Protein AF-A0A0K8RH65-F1 (afdb_monomer)

Foldseek 3Di:
DDKWKKWAFDPPPPPPDDPDDDDDDDDDDDDDDDPPDPPPQPPLFPSDDQQDPPDDQDWDQDPNDTHRDPCPDPSNVSGDPVSVCVSDPDPPPSIGIWDWDDPVPPDIDTHDDDPDFHKIFMWMADPNRIDDPRDIDGGDPDPDDPPPPPDDDDDDDD

Secondary structure (DSSP, 8-state):
--EEEEEEE----------------------------------TTTTSPPPPS-PPP--EEETTEEE--GGGSGGGTTS-HHHHHHHS-----SSEEPEEEE-SSS-EEEE---SSSEEEEEEEEETTEEEEEEEEEEE-PPPPP-------------

pLDDT: mean 76.53, std 23.46, range [28.67, 96.75]

Radius of gyration: 27.96 Å; Cα contacts (8 Å, |Δi|>4): 157; chains: 1; bounding box: 84×64×60 Å

Organism: Ixodes ricinus (NCBI:txid34613)

Sequence (158 aa):
MKVEVKAVPVSQKKTSLPQEQVKKPHRIPGSPAVTAVPSNTDKTFGGLASPKLDASYEPMIVKEARYIAITMMKVYENYSFEELRFASPTPKRLSENMLIRVNNDGTYCANWTPGAIGLYTIHVTIDGIEIDAGLEVKVKDPQKGIDTNRNSAGQTKD

Nearest PDB structures (foldseek):
  2d7n-assembly1_A  TM=7.138E-01  e=7.323E-02  Homo sapiens
  5dcp-assembly1_A  TM=8.004E-01  e=1.605E-01  Homo sapiens
  4p3w-assembly2_B  TM=6.803E-01  e=6.490E-02  Homo sapiens

Mean predicted aligned error: 16.71 Å

Structure (mmCIF, N/CA/C/O backbone):
data_AF-A0A0K8RH65-F1
#
_entry.id   AF-A0A0K8RH65-F1
#
loop_
_atom_site.group_PDB
_atom_site.id
_atom_site.type_symbol
_atom_site.label_atom_id
_atom_site.label_alt_id
_atom_site.label_comp_id
_atom_site.label_asym_id
_atom_site.label_entity_id
_atom_site.label_seq_id
_atom_site.pdbx_PDB_ins_code
_atom_site.Cartn_x
_atom_site.Cartn_y
_atom_site.Cartn_z
_atom_site.occupancy
_atom_site.B_iso_or_equiv
_atom_site.auth_seq_id
_atom_site.auth_comp_id
_atom_site.auth_asym_id
_atom_site.auth_atom_id
_atom_site.pdbx_PDB_model_num
ATOM 1 N N . MET A 1 1 ? 8.356 5.369 -25.548 1.00 86.38 1 MET A N 1
ATOM 2 C CA . MET A 1 1 ? 8.773 4.243 -24.700 1.00 86.38 1 MET A CA 1
ATOM 3 C C . MET A 1 1 ? 8.234 4.456 -23.295 1.00 86.38 1 MET A C 1
ATOM 5 O O . MET A 1 1 ? 8.551 5.469 -22.674 1.00 86.38 1 MET A O 1
ATOM 9 N N . LYS A 1 2 ? 7.360 3.562 -22.838 1.00 92.38 2 LYS A N 1
ATOM 10 C CA . LYS A 1 2 ? 6.770 3.542 -21.497 1.00 92.38 2 LYS A CA 1
ATOM 11 C C . LYS A 1 2 ? 7.528 2.516 -20.658 1.00 92.38 2 LYS A C 1
ATOM 13 O O . LYS A 1 2 ? 7.666 1.376 -21.087 1.00 92.38 2 LYS A O 1
ATOM 18 N N . VAL A 1 3 ? 7.996 2.917 -19.479 1.00 95.44 3 VAL A N 1
ATOM 19 C CA . VAL A 1 3 ? 8.713 2.034 -18.549 1.00 95.44 3 VAL A CA 1
ATOM 20 C C . VAL A 1 3 ? 7.971 1.999 -17.225 1.00 95.44 3 VAL A C 1
ATOM 22 O O . VAL A 1 3 ? 7.672 3.043 -16.647 1.00 95.44 3 VAL A O 1
ATOM 25 N N . GLU A 1 4 ? 7.678 0.796 -16.753 1.00 95.44 4 GLU A N 1
ATOM 26 C CA . GLU A 1 4 ? 7.029 0.531 -15.475 1.00 95.44 4 GLU A CA 1
ATOM 27 C C . GLU A 1 4 ? 7.908 -0.427 -14.673 1.00 95.44 4 GLU A C 1
ATOM 29 O O . GLU A 1 4 ? 8.453 -1.387 -15.219 1.00 95.44 4 GLU A O 1
ATOM 34 N N . VAL A 1 5 ? 8.069 -0.163 -13.376 1.00 96.00 5 VAL A N 1
ATOM 35 C CA . VAL A 1 5 ? 8.832 -1.036 -12.478 1.00 96.00 5 VAL A CA 1
ATOM 36 C C . VAL A 1 5 ? 8.036 -1.257 -11.202 1.00 96.00 5 VAL A C 1
ATOM 38 O O . VAL A 1 5 ? 7.497 -0.309 -10.623 1.00 96.00 5 VAL A O 1
ATOM 41 N N . LYS A 1 6 ? 7.964 -2.513 -10.764 1.00 94.94 6 LYS A N 1
ATOM 42 C CA . LYS A 1 6 ? 7.258 -2.930 -9.548 1.00 94.94 6 LYS A CA 1
ATOM 43 C C . LYS A 1 6 ? 8.130 -3.873 -8.715 1.00 94.94 6 LYS A C 1
ATOM 45 O O . LYS A 1 6 ? 8.808 -4.736 -9.267 1.00 94.94 6 LYS A O 1
ATOM 50 N N . ALA A 1 7 ? 8.095 -3.723 -7.395 1.00 94.62 7 ALA A N 1
ATOM 51 C CA . ALA A 1 7 ? 8.695 -4.651 -6.443 1.00 94.62 7 ALA A CA 1
ATOM 52 C C . ALA A 1 7 ? 7.627 -5.631 -5.945 1.00 94.62 7 ALA A C 1
ATOM 54 O O . ALA A 1 7 ? 6.589 -5.216 -5.430 1.00 94.62 7 ALA A O 1
ATOM 55 N N . VAL A 1 8 ? 7.869 -6.929 -6.093 1.00 92.31 8 VAL A N 1
ATOM 56 C CA . VAL A 1 8 ? 6.953 -7.998 -5.676 1.00 92.31 8 VAL A CA 1
ATOM 57 C C . VAL A 1 8 ? 7.589 -8.744 -4.502 1.00 92.31 8 VAL A C 1
ATOM 59 O O . VAL A 1 8 ? 8.678 -9.290 -4.676 1.00 92.31 8 VAL A O 1
ATOM 62 N N . PRO A 1 9 ? 6.968 -8.790 -3.307 1.00 90.88 9 PRO A N 1
ATOM 63 C CA . PRO A 1 9 ? 7.496 -9.569 -2.196 1.00 90.88 9 PRO A CA 1
ATOM 64 C C . PRO A 1 9 ? 7.563 -11.054 -2.562 1.00 90.88 9 PRO A C 1
ATOM 66 O O . PRO A 1 9 ? 6.567 -11.659 -2.967 1.00 90.88 9 PRO A O 1
ATOM 69 N N . VAL A 1 10 ? 8.719 -11.671 -2.345 1.00 88.19 10 VAL A N 1
ATOM 70 C CA . VAL A 1 10 ? 8.881 -13.116 -2.471 1.00 88.19 10 VAL A CA 1
ATOM 71 C C . VAL A 1 10 ? 8.284 -13.748 -1.221 1.00 88.19 10 VAL A C 1
ATOM 73 O O . VAL A 1 10 ? 8.828 -13.635 -0.120 1.00 88.19 10 VAL A O 1
ATOM 76 N N . SER A 1 11 ? 7.141 -14.421 -1.367 1.00 73.19 11 SER A N 1
ATOM 77 C CA . SER A 1 11 ? 6.610 -15.243 -0.281 1.00 73.19 11 SER A CA 1
ATOM 78 C C . SER A 1 11 ? 7.598 -16.370 -0.002 1.00 73.19 11 SER A C 1
ATOM 80 O O . SER A 1 11 ? 7.690 -17.327 -0.770 1.00 73.19 11 SER A O 1
ATOM 82 N N . GLN A 1 12 ? 8.328 -16.283 1.112 1.00 53.47 12 GLN A N 1
ATOM 83 C CA . GLN A 1 12 ? 9.050 -17.433 1.636 1.00 53.47 12 GLN A CA 1
ATOM 84 C C . GLN A 1 12 ? 8.005 -18.485 2.008 1.00 53.47 12 GLN A C 1
ATOM 86 O O . GLN A 1 12 ? 7.375 -18.407 3.064 1.00 53.47 12 GLN A O 1
ATOM 91 N N . LYS A 1 13 ? 7.794 -19.474 1.137 1.00 41.44 13 LYS A N 1
ATOM 92 C CA . LYS A 1 13 ? 7.127 -20.710 1.533 1.00 41.44 13 LYS A CA 1
ATOM 93 C C . LYS A 1 13 ? 8.005 -21.346 2.606 1.00 41.44 13 LYS A C 1
ATOM 95 O O . LYS A 1 13 ? 8.954 -22.059 2.297 1.00 41.44 13 LYS A O 1
ATOM 100 N N . LYS A 1 14 ? 7.709 -21.077 3.881 1.00 35.06 14 LYS A N 1
ATOM 101 C CA . LYS A 1 14 ? 8.083 -22.002 4.947 1.00 35.06 14 LYS A CA 1
ATOM 102 C C . LYS A 1 14 ? 7.484 -23.341 4.543 1.00 35.06 14 LYS A C 1
ATOM 104 O O . LYS A 1 14 ? 6.267 -23.445 4.412 1.00 35.06 14 LYS A O 1
ATOM 109 N N . THR A 1 15 ? 8.345 -24.324 4.312 1.00 30.38 15 THR A N 1
ATOM 110 C CA . THR A 1 15 ? 8.009 -25.743 4.320 1.00 30.38 15 THR A CA 1
ATOM 111 C C . THR A 1 15 ? 7.012 -25.986 5.447 1.00 30.38 15 THR A C 1
ATOM 113 O O . THR A 1 15 ? 7.355 -25.888 6.625 1.00 30.38 15 THR A O 1
ATOM 116 N N . SER A 1 16 ? 5.756 -26.223 5.081 1.00 32.09 16 SER A N 1
ATOM 117 C CA . SER A 1 16 ? 4.738 -26.724 5.985 1.00 32.09 16 SER A CA 1
ATOM 118 C C . SER A 1 16 ? 5.178 -28.123 6.393 1.00 32.09 16 SER A C 1
ATOM 120 O O . SER A 1 16 ? 4.997 -29.080 5.640 1.00 32.09 16 SER A O 1
ATOM 122 N N . LEU A 1 17 ? 5.814 -28.238 7.557 1.00 30.36 17 LEU A N 1
ATOM 123 C CA . LEU A 1 17 ? 5.899 -29.520 8.238 1.00 30.36 17 LEU A CA 1
ATOM 124 C C . LEU A 1 17 ? 4.455 -30.001 8.460 1.00 30.36 17 LEU A C 1
ATOM 126 O O . LEU A 1 17 ? 3.634 -29.206 8.932 1.00 30.36 17 LEU A O 1
ATOM 130 N N . PRO A 1 18 ? 4.112 -31.245 8.083 1.00 30.86 18 PRO A N 1
ATOM 131 C CA . PRO A 1 18 ? 2.784 -31.778 8.323 1.00 30.86 18 PRO A CA 1
ATOM 132 C C . PRO A 1 18 ? 2.503 -31.737 9.821 1.00 30.86 18 PRO A C 1
ATOM 134 O O . PRO A 1 18 ? 3.296 -32.214 10.631 1.00 30.86 18 PRO A O 1
ATOM 137 N N . GLN A 1 19 ? 1.364 -31.154 10.175 1.00 32.28 19 GLN A N 1
ATOM 138 C CA . GLN A 1 19 ? 0.762 -31.288 11.487 1.00 32.28 19 GLN A CA 1
ATOM 139 C C . GLN A 1 19 ? 0.504 -32.783 11.718 1.00 32.28 19 GLN A C 1
ATOM 141 O O . GLN A 1 19 ? -0.461 -33.340 11.195 1.00 32.28 19 GLN A O 1
ATOM 146 N N . GLU A 1 20 ? 1.403 -33.445 12.447 1.00 29.14 20 GLU A N 1
ATOM 147 C CA . GLU A 1 20 ? 1.211 -34.818 12.896 1.00 29.14 20 GLU A CA 1
ATOM 148 C C . GLU A 1 20 ? -0.006 -34.839 13.826 1.00 29.14 20 GLU A C 1
ATOM 150 O O . GLU A 1 20 ? 0.033 -34.443 14.993 1.00 29.14 20 GLU A O 1
ATOM 155 N N . GLN A 1 21 ? -1.135 -35.270 13.266 1.00 36.78 21 GLN A N 1
ATOM 156 C CA . GLN A 1 21 ? -2.191 -35.891 14.038 1.00 36.78 21 GLN A CA 1
ATOM 157 C C . GLN A 1 21 ? -1.573 -37.085 14.763 1.00 36.78 21 GLN A C 1
ATOM 159 O O . GLN A 1 21 ? -1.010 -37.954 14.111 1.00 36.78 21 GLN A O 1
ATOM 164 N N . VAL A 1 22 ? -1.723 -37.140 16.085 1.00 32.84 22 VAL A N 1
ATOM 165 C CA . VAL A 1 22 ? -2.215 -38.298 16.851 1.00 32.84 22 VAL A CA 1
ATOM 166 C C . VAL A 1 22 ? -1.930 -38.026 18.325 1.00 32.84 22 VAL A C 1
ATOM 168 O O . VAL A 1 22 ? -0.792 -38.054 18.777 1.00 32.84 22 VAL A O 1
ATOM 171 N N . LYS A 1 23 ? -3.000 -37.844 19.099 1.00 32.72 23 LYS A N 1
ATOM 172 C CA . LYS A 1 23 ? -3.214 -38.583 20.351 1.00 32.72 23 LYS A CA 1
ATOM 173 C C . LYS A 1 23 ? -4.691 -38.484 20.727 1.00 32.72 23 LYS A C 1
ATOM 175 O O . LYS A 1 23 ? -5.184 -37.464 21.195 1.00 32.72 23 LYS A O 1
ATOM 180 N N . LYS A 1 24 ? -5.394 -39.580 20.432 1.00 37.22 24 LYS A N 1
ATOM 181 C CA . LYS A 1 24 ? -6.762 -39.894 20.859 1.00 37.22 24 LYS A CA 1
ATOM 182 C C . LYS A 1 24 ? -6.867 -39.777 22.388 1.00 37.22 24 LYS A C 1
ATOM 184 O O . LYS A 1 24 ? -6.073 -40.433 23.062 1.00 37.22 24 LYS A O 1
ATOM 189 N N . PRO A 1 25 ? -7.861 -39.080 22.958 1.00 34.53 25 PRO A N 1
ATOM 190 C CA . PRO A 1 25 ? -8.277 -39.367 24.318 1.00 34.53 25 PRO A CA 1
ATOM 191 C C . PRO A 1 25 ? -9.184 -40.605 24.297 1.00 34.53 25 PRO A C 1
ATOM 193 O O . PRO A 1 25 ? -10.209 -40.655 23.616 1.00 34.53 25 PRO A O 1
ATOM 196 N N . HIS A 1 26 ? -8.756 -41.639 25.015 1.00 39.19 26 HIS A N 1
ATOM 197 C CA . HIS A 1 26 ? -9.546 -42.824 25.318 1.00 39.19 26 HIS A CA 1
ATOM 198 C C . HIS A 1 26 ? -10.800 -42.395 26.100 1.00 39.19 26 HIS A C 1
ATOM 200 O O . HIS A 1 26 ? -10.705 -41.821 27.183 1.00 39.19 26 HIS A O 1
ATOM 206 N N . ARG A 1 27 ? -11.977 -42.606 25.502 1.00 33.78 27 ARG A N 1
ATOM 207 C CA . ARG A 1 27 ? -13.285 -42.230 26.050 1.00 33.78 27 ARG A CA 1
ATOM 208 C C . ARG A 1 27 ? -13.717 -43.264 27.090 1.00 33.78 27 ARG A C 1
ATOM 210 O O . ARG A 1 27 ? -14.009 -44.395 26.720 1.00 33.78 27 ARG A O 1
ATOM 217 N N . ILE A 1 28 ? -13.814 -42.861 28.354 1.00 40.41 28 ILE A N 1
ATOM 218 C CA . ILE A 1 28 ? -14.529 -43.613 29.396 1.00 40.41 28 I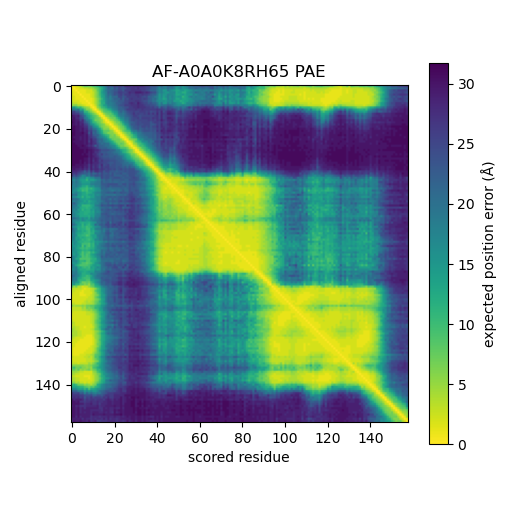LE A CA 1
ATOM 219 C C . ILE A 1 28 ? -15.966 -43.052 29.464 1.00 40.41 28 ILE A C 1
ATOM 221 O O . ILE A 1 28 ? -16.118 -41.830 29.554 1.00 40.41 28 ILE A O 1
ATOM 225 N N . PRO A 1 29 ? -17.031 -43.871 29.373 1.00 28.67 29 PRO A N 1
ATOM 226 C CA . PRO A 1 29 ? -18.408 -43.398 29.517 1.00 28.67 29 PRO A CA 1
ATOM 227 C C . PRO A 1 29 ? -18.793 -43.201 30.990 1.00 28.67 29 PRO A C 1
ATOM 229 O O . PRO A 1 29 ? -18.683 -44.132 31.782 1.00 28.67 29 PRO A O 1
ATOM 232 N N . GLY A 1 30 ? -19.322 -42.020 31.324 1.00 39.03 30 GLY A N 1
ATOM 233 C CA . GLY A 1 30 ? -20.122 -41.798 32.534 1.00 39.03 30 GLY A CA 1
ATOM 234 C C . GLY A 1 30 ? -19.571 -40.751 33.502 1.00 39.03 30 GLY A C 1
ATOM 235 O O . GLY A 1 30 ? -18.830 -41.100 34.413 1.00 39.03 30 GLY A O 1
ATOM 236 N N . SER A 1 31 ? -19.964 -39.482 33.326 1.00 33.59 31 SER A N 1
ATOM 237 C CA . SER A 1 31 ? -20.157 -38.451 34.375 1.00 33.59 31 SER A CA 1
ATOM 238 C C . SER A 1 31 ? -20.582 -37.113 33.732 1.00 33.59 31 SER A C 1
ATOM 240 O O . SER A 1 31 ? -20.292 -36.906 32.552 1.00 33.59 31 SER A O 1
ATOM 242 N N . PRO A 1 32 ? -21.352 -36.255 34.432 1.00 37.16 32 PRO A N 1
ATOM 243 C CA . PRO A 1 32 ? -22.266 -35.297 33.807 1.00 37.16 32 PRO A CA 1
ATOM 244 C C . PRO A 1 32 ? -21.572 -34.080 33.185 1.00 37.16 32 PRO A C 1
ATOM 246 O O . PRO A 1 32 ? -20.444 -33.726 33.521 1.00 37.16 32 PRO A O 1
ATOM 249 N N . ALA A 1 33 ? -22.293 -33.451 32.255 1.00 43.09 33 ALA A N 1
ATOM 250 C CA . ALA A 1 33 ? -21.863 -32.317 31.454 1.00 43.09 33 ALA A CA 1
ATOM 251 C C . ALA A 1 33 ? -21.379 -31.136 32.308 1.00 43.09 33 ALA A C 1
ATOM 253 O O . ALA A 1 33 ? -22.170 -30.426 32.925 1.00 43.09 33 ALA A O 1
ATOM 254 N N . VAL A 1 34 ? -20.076 -30.880 32.255 1.00 39.00 34 VAL A N 1
ATOM 255 C CA . VAL A 1 34 ? -19.521 -29.542 32.432 1.00 39.00 34 VAL A CA 1
ATOM 256 C C . VAL A 1 34 ? -19.034 -29.087 31.068 1.00 39.00 34 VAL A C 1
ATOM 258 O O . VAL A 1 34 ? -18.127 -29.677 30.482 1.00 39.00 34 VAL A O 1
ATOM 261 N N . THR A 1 35 ? -19.696 -28.068 30.525 1.00 37.69 35 THR A N 1
ATOM 262 C CA . THR A 1 35 ? -19.263 -27.356 29.326 1.00 37.69 35 THR A CA 1
ATOM 263 C C . THR A 1 35 ? -17.882 -26.780 29.617 1.00 37.69 35 THR A C 1
ATOM 265 O O . THR A 1 35 ? -17.753 -25.743 30.263 1.00 37.69 35 THR A O 1
ATOM 268 N N . ALA A 1 36 ? -16.836 -27.496 29.208 1.00 37.25 36 ALA A N 1
ATOM 269 C CA . ALA A 1 36 ? -15.471 -27.015 29.279 1.00 37.25 36 ALA A CA 1
ATOM 270 C C . ALA A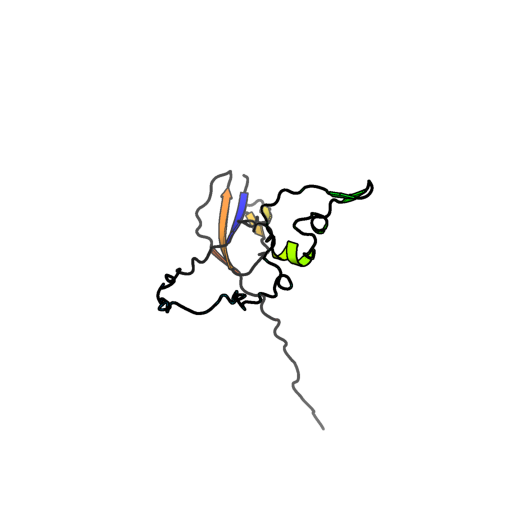 1 36 ? -15.358 -25.823 28.326 1.00 37.25 36 ALA A C 1
ATOM 272 O O . ALA A 1 36 ? -15.266 -25.984 27.110 1.00 37.25 36 ALA A O 1
ATOM 273 N N . VAL A 1 37 ? -15.419 -24.618 28.891 1.00 47.50 37 VAL A N 1
ATOM 274 C CA . VAL A 1 37 ? -14.970 -23.401 28.221 1.00 47.50 37 VAL A CA 1
ATOM 275 C C . VAL A 1 37 ? -13.520 -23.664 27.814 1.00 47.50 37 VAL A C 1
ATOM 277 O O . VAL A 1 37 ? -12.709 -23.960 28.697 1.00 47.50 37 VAL A O 1
ATOM 280 N N . PRO A 1 38 ? -13.157 -23.620 26.520 1.00 45.84 38 PRO A N 1
ATOM 281 C CA . PRO A 1 38 ? -11.758 -23.714 26.154 1.00 45.84 38 PRO A CA 1
ATOM 282 C C . PRO A 1 38 ? -11.062 -22.487 26.742 1.00 45.84 38 PRO A C 1
ATOM 284 O O . PRO A 1 38 ? -11.267 -21.359 26.297 1.00 45.84 38 PRO A O 1
ATOM 287 N N . SER A 1 39 ? -10.255 -22.707 27.779 1.00 47.00 39 SER A N 1
ATOM 288 C CA . SER A 1 39 ? -9.382 -21.717 28.404 1.00 47.00 39 SER A CA 1
ATOM 289 C C . SER A 1 39 ? -8.192 -21.423 27.492 1.00 47.00 39 SER A C 1
ATOM 291 O O . SER A 1 39 ? -7.036 -21.642 27.843 1.00 47.00 39 SER A O 1
ATOM 293 N N . ASN A 1 40 ? -8.490 -20.948 26.292 1.00 53.00 40 ASN A N 1
ATOM 294 C CA . ASN A 1 40 ? -7.558 -20.196 25.488 1.00 53.00 40 ASN A CA 1
ATOM 295 C C . ASN A 1 40 ? -8.188 -18.814 25.380 1.00 53.00 40 ASN A C 1
ATOM 297 O O . ASN A 1 40 ? -8.874 -18.503 24.411 1.00 53.00 40 ASN A O 1
ATOM 301 N N . THR A 1 41 ? -8.105 -18.043 26.471 1.00 59.25 41 THR A N 1
ATOM 302 C CA . THR A 1 41 ? -8.625 -16.675 26.481 1.00 59.25 41 THR A CA 1
ATOM 303 C C . THR A 1 41 ? -7.689 -15.835 25.631 1.00 59.25 41 THR A C 1
ATOM 305 O O . THR A 1 41 ? -6.802 -15.163 26.155 1.00 59.25 41 THR A O 1
ATOM 308 N N . ASP A 1 42 ? -7.852 -15.930 24.319 1.00 68.06 42 ASP A N 1
ATOM 309 C CA . ASP A 1 42 ? -7.305 -14.965 23.394 1.00 68.06 42 ASP A CA 1
ATOM 310 C C . ASP A 1 42 ? -7.877 -13.596 23.788 1.00 68.06 42 ASP A C 1
ATOM 312 O O . ASP A 1 42 ? -9.087 -13.359 23.763 1.00 68.06 42 ASP A O 1
ATOM 316 N N . LYS A 1 43 ? -7.005 -12.729 24.305 1.00 81.31 43 LYS A N 1
ATOM 317 C CA . LYS A 1 43 ? -7.372 -11.397 24.795 1.00 81.31 43 LYS A CA 1
ATOM 318 C C . LYS A 1 43 ? -7.356 -10.356 23.678 1.00 81.31 43 LYS A C 1
ATOM 320 O O . LYS A 1 43 ? -7.644 -9.199 23.965 1.00 81.31 43 LYS A O 1
ATOM 325 N N . THR A 1 44 ? -7.056 -10.745 22.435 1.00 84.75 44 THR A N 1
ATOM 326 C CA . THR A 1 44 ? -6.934 -9.819 21.302 1.00 84.75 44 THR A CA 1
ATOM 327 C C . THR A 1 44 ? -8.187 -8.974 21.065 1.00 84.75 44 THR A C 1
ATOM 329 O O . THR A 1 44 ? -8.045 -7.818 20.685 1.00 84.75 44 THR A O 1
ATOM 332 N N . PHE A 1 45 ? -9.381 -9.505 21.348 1.00 89.19 45 PHE A N 1
ATOM 333 C CA . PHE A 1 45 ? -10.660 -8.789 21.207 1.00 89.19 45 PHE A CA 1
ATOM 334 C C . PHE A 1 45 ? -11.417 -8.659 22.538 1.00 89.19 45 PHE A C 1
ATOM 336 O O . PHE A 1 45 ? -12.617 -8.918 22.621 1.00 89.19 45 PHE A O 1
ATOM 343 N N . GLY A 1 46 ? -10.698 -8.446 23.646 1.00 86.94 46 GLY A N 1
ATOM 344 C CA . GLY A 1 46 ? -11.319 -8.345 24.973 1.00 86.94 46 GLY A CA 1
ATOM 345 C C . GLY A 1 46 ? -11.983 -9.640 25.474 1.00 86.94 46 GLY A C 1
ATOM 346 O O . GLY A 1 46 ? -12.724 -9.616 26.453 1.00 86.94 46 GLY A O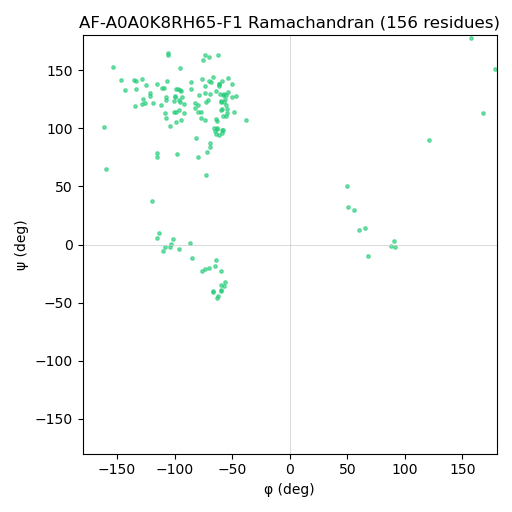 1
ATOM 347 N N . GLY A 1 47 ? -11.702 -10.784 24.838 1.00 87.50 47 GLY A N 1
ATOM 348 C CA . GLY A 1 47 ? -12.358 -12.071 25.097 1.00 87.50 47 GLY A CA 1
ATOM 349 C C . GLY A 1 47 ? -13.597 -12.339 24.235 1.00 87.50 47 GLY A C 1
ATOM 350 O O . GLY A 1 47 ? -14.241 -13.373 24.418 1.00 87.50 47 GLY A O 1
ATOM 351 N N . LEU A 1 48 ? -13.929 -11.443 23.301 1.00 88.81 48 LEU A N 1
ATOM 352 C CA . LEU A 1 48 ? -14.895 -11.704 22.237 1.00 88.81 48 LEU A CA 1
ATOM 353 C C . LEU A 1 48 ? -14.296 -12.638 21.178 1.00 88.81 48 LEU A C 1
ATOM 355 O O . LEU A 1 48 ? -13.082 -12.828 21.089 1.00 88.81 48 LEU A O 1
ATOM 359 N N . ALA A 1 49 ? -15.169 -13.220 20.357 1.00 90.94 49 ALA A N 1
ATOM 360 C CA . ALA A 1 49 ? -14.739 -13.919 19.152 1.00 90.94 49 ALA A CA 1
ATOM 361 C C . ALA A 1 49 ? -14.039 -12.946 18.184 1.00 90.94 49 ALA A C 1
ATOM 363 O O . ALA A 1 49 ? -14.189 -11.733 18.290 1.00 90.94 49 ALA A O 1
ATOM 364 N N . SER A 1 50 ? -13.296 -13.465 17.208 1.00 91.19 50 SER A N 1
ATOM 365 C CA . SER A 1 50 ? -12.815 -12.628 16.110 1.00 91.19 50 SER A CA 1
ATOM 366 C C . SER A 1 50 ? -14.002 -12.036 15.331 1.00 91.19 50 SER A C 1
ATOM 368 O O . SER A 1 50 ? -14.985 -12.746 15.072 1.00 91.19 50 SER A O 1
ATOM 370 N N . PRO A 1 51 ? -13.949 -10.749 14.946 1.00 92.75 51 PRO A N 1
ATOM 371 C CA . PRO A 1 51 ? -15.043 -10.128 14.217 1.00 92.75 51 PRO A CA 1
ATOM 372 C C . PRO A 1 51 ? -15.171 -10.750 12.823 1.00 92.75 51 PRO A C 1
ATOM 374 O O . PRO A 1 51 ? -14.187 -11.110 12.173 1.00 92.75 51 PRO A O 1
ATOM 377 N N . LYS A 1 52 ? -16.415 -10.878 12.361 1.00 90.25 52 LYS A N 1
ATOM 378 C CA . LYS A 1 52 ? -16.729 -11.346 11.007 1.00 90.25 52 LYS A CA 1
ATOM 379 C C . LYS A 1 52 ? -16.288 -10.293 9.994 1.00 90.25 52 LYS A C 1
ATOM 381 O O . LYS A 1 52 ? -16.462 -9.115 10.251 1.00 90.25 52 LYS A O 1
ATOM 386 N N . LEU A 1 53 ? -15.725 -10.695 8.859 1.00 89.31 53 LEU A N 1
ATOM 387 C CA . LEU A 1 53 ? -15.283 -9.760 7.806 1.00 89.31 53 LEU A CA 1
ATOM 388 C C . LEU A 1 53 ? -16.158 -9.835 6.546 1.00 89.31 53 LEU A C 1
ATOM 390 O O . LEU A 1 53 ? -15.977 -9.056 5.617 1.00 89.31 53 LEU A O 1
ATOM 394 N N . ASP A 1 54 ? -17.093 -10.782 6.513 1.00 88.12 54 ASP A N 1
ATOM 395 C CA . ASP A 1 54 ? -18.002 -11.085 5.408 1.00 88.12 54 ASP A CA 1
ATOM 396 C C . ASP A 1 54 ? -19.382 -10.424 5.555 1.00 88.12 54 ASP A C 1
ATOM 398 O O . ASP A 1 54 ? -20.218 -10.533 4.659 1.00 88.12 54 ASP A O 1
ATOM 402 N N . ALA A 1 55 ? -19.647 -9.734 6.671 1.00 89.81 55 ALA A N 1
ATOM 403 C CA . ALA A 1 55 ? -20.923 -9.058 6.871 1.00 89.81 55 ALA A CA 1
ATOM 404 C C . ALA A 1 55 ? -21.061 -7.855 5.925 1.00 89.81 55 A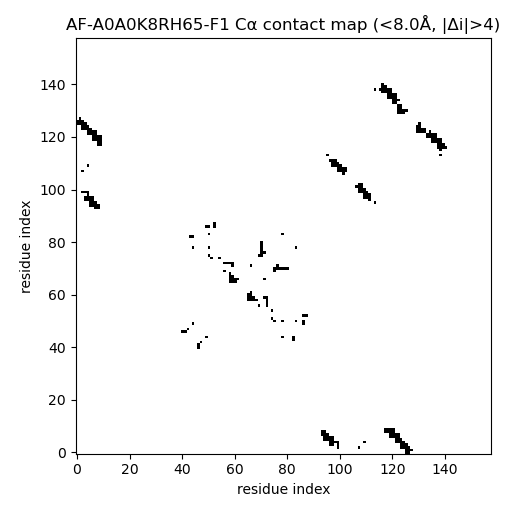LA A C 1
ATOM 406 O O . ALA A 1 55 ? -20.189 -6.984 5.883 1.00 89.81 55 ALA A O 1
ATOM 407 N N . SER A 1 56 ? -22.189 -7.785 5.212 1.00 93.25 56 SER A N 1
ATOM 408 C CA . SER A 1 56 ? -22.529 -6.627 4.382 1.00 93.25 56 SER A CA 1
ATOM 409 C C . SER A 1 56 ? -22.652 -5.374 5.242 1.00 93.25 56 SER A C 1
ATOM 411 O O . SER A 1 56 ? -23.250 -5.405 6.320 1.00 93.25 56 SER A O 1
ATOM 413 N N . TYR A 1 57 ? -22.093 -4.270 4.756 1.00 93.75 57 TYR A N 1
ATOM 414 C CA . TYR A 1 57 ? -22.239 -2.974 5.394 1.00 93.75 57 TYR A CA 1
ATOM 415 C C . TYR A 1 57 ? -23.656 -2.436 5.180 1.00 93.75 57 TYR A C 1
ATOM 417 O O . TYR A 1 57 ? -24.073 -2.233 4.045 1.00 93.75 57 TYR A O 1
ATOM 425 N N . GLU A 1 58 ? -24.356 -2.146 6.275 1.00 93.94 58 GLU A N 1
ATOM 426 C CA . GLU A 1 58 ? -25.708 -1.584 6.259 1.00 93.94 58 GLU A CA 1
ATOM 427 C C . GLU A 1 58 ? -25.790 -0.425 7.272 1.00 93.94 58 GLU A C 1
ATOM 429 O O . GLU A 1 58 ? -25.564 -0.649 8.468 1.00 93.94 58 GLU A O 1
ATOM 434 N N . PRO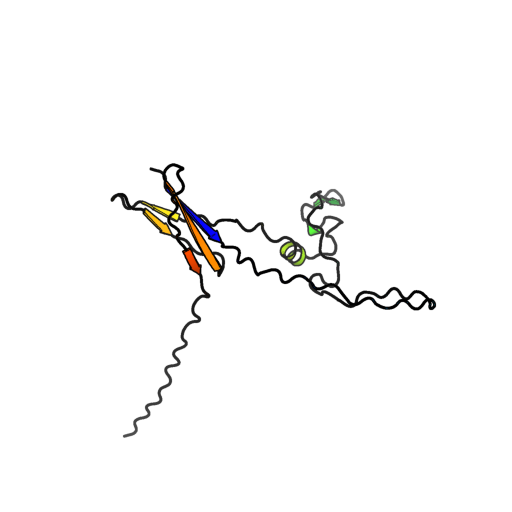 A 1 59 ? -26.090 0.819 6.843 1.00 94.12 59 PRO A N 1
ATOM 435 C CA . PRO A 1 59 ? -26.269 1.947 7.754 1.00 94.12 59 PRO A CA 1
ATOM 436 C C . PRO A 1 59 ? -27.422 1.718 8.733 1.00 94.12 59 PRO A C 1
ATOM 438 O O . PRO A 1 59 ? -28.509 1.292 8.343 1.00 94.12 59 PRO A O 1
ATOM 441 N N . MET A 1 60 ? -27.227 2.084 9.999 1.00 94.25 60 MET A N 1
ATOM 442 C CA . MET A 1 60 ? -28.281 1.980 11.009 1.00 94.25 60 MET A CA 1
ATOM 443 C C . MET A 1 60 ? -29.028 3.311 11.146 1.00 94.25 60 MET A C 1
ATOM 445 O O . MET A 1 60 ? -28.405 4.365 11.273 1.00 94.25 60 MET A O 1
ATOM 449 N N . ILE A 1 61 ? -30.364 3.277 11.145 1.00 94.50 61 ILE A N 1
ATOM 450 C CA . ILE A 1 61 ? -31.201 4.448 11.443 1.00 94.50 61 ILE A CA 1
ATOM 451 C C . ILE A 1 61 ? -31.687 4.331 12.887 1.00 94.50 61 ILE A C 1
ATOM 453 O O . ILE A 1 61 ? -32.463 3.435 13.211 1.00 94.50 61 ILE A O 1
ATOM 457 N N . VAL A 1 62 ? -31.246 5.241 13.755 1.00 91.25 62 VAL A N 1
ATOM 458 C CA . VAL A 1 62 ? -31.681 5.307 15.157 1.00 91.25 62 VAL A CA 1
ATOM 459 C C . VAL A 1 62 ? -32.198 6.710 15.424 1.00 91.25 62 VAL A C 1
ATOM 461 O O . VAL A 1 62 ? -31.463 7.676 15.252 1.00 91.25 62 VAL A O 1
ATOM 464 N N . LYS A 1 63 ? -33.462 6.824 15.855 1.00 92.06 63 LYS A N 1
ATOM 465 C CA . LYS A 1 63 ? -34.113 8.115 16.153 1.00 92.06 63 LYS A CA 1
ATOM 466 C C . LYS A 1 63 ? -33.939 9.132 15.014 1.00 92.06 63 LYS A C 1
ATOM 468 O O . LYS A 1 63 ? -33.475 10.241 15.246 1.00 92.06 63 LYS A O 1
ATOM 473 N N . GLU A 1 64 ? -34.250 8.712 13.785 1.00 93.50 64 GLU A N 1
ATOM 474 C CA . GLU A 1 64 ? -34.161 9.538 12.565 1.00 93.50 64 GLU A CA 1
ATOM 475 C C . GLU A 1 64 ? -32.730 9.917 12.121 1.00 93.50 64 GLU A C 1
ATOM 477 O O . GLU A 1 64 ? -32.524 10.347 10.988 1.00 93.50 64 GLU A O 1
ATOM 482 N N . ALA A 1 65 ? -31.708 9.656 12.943 1.00 95.88 65 ALA A N 1
ATOM 483 C CA . ALA A 1 65 ? -30.310 9.828 12.571 1.00 95.88 65 ALA A CA 1
ATOM 484 C C . ALA A 1 65 ? -29.762 8.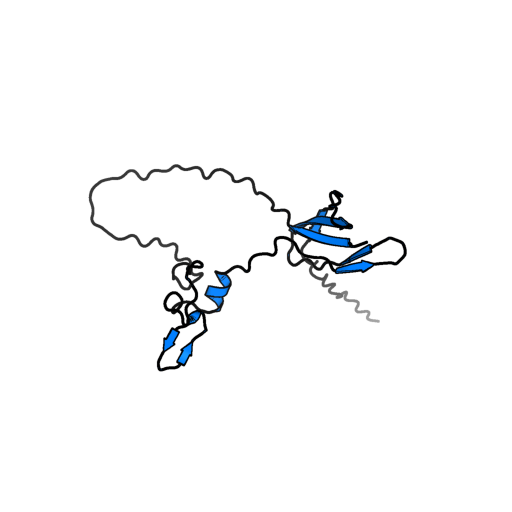583 11.856 1.00 95.88 65 ALA A C 1
ATOM 486 O O . ALA A 1 65 ? -29.941 7.448 12.307 1.00 95.88 65 ALA A O 1
ATOM 487 N N . ARG A 1 66 ? -29.052 8.802 10.741 1.00 95.88 66 ARG A N 1
ATOM 488 C CA . ARG A 1 66 ? -28.349 7.753 9.993 1.00 95.88 66 ARG A CA 1
ATOM 489 C C . ARG A 1 66 ? -26.908 7.637 10.479 1.00 95.88 66 ARG A C 1
ATOM 491 O O . ARG A 1 66 ? -26.089 8.519 10.231 1.00 95.88 66 ARG A O 1
ATOM 498 N N . TYR A 1 67 ? -26.588 6.513 11.097 1.00 96.44 67 TYR A N 1
ATOM 499 C CA . TYR A 1 67 ? -25.242 6.182 11.535 1.00 96.44 67 TYR A CA 1
ATOM 500 C C . TYR A 1 67 ? -24.513 5.394 10.448 1.00 96.44 67 TYR A C 1
ATOM 502 O O . TYR A 1 67 ? -24.953 4.320 10.040 1.00 96.44 67 TYR A O 1
ATOM 510 N N . ILE A 1 68 ? -23.384 5.943 9.990 1.00 95.94 68 ILE A N 1
ATOM 511 C CA . ILE A 1 68 ? -22.533 5.343 8.949 1.00 95.94 68 ILE A CA 1
ATOM 512 C C . ILE A 1 68 ? -21.257 4.691 9.503 1.00 95.94 68 ILE A C 1
ATOM 514 O O . ILE A 1 68 ? -20.470 4.123 8.749 1.00 95.94 68 ILE A O 1
ATOM 518 N N . ALA A 1 69 ? -21.024 4.766 10.812 1.00 94.69 69 ALA A N 1
ATOM 519 C CA . ALA A 1 69 ? -19.863 4.142 11.432 1.00 94.69 69 ALA A CA 1
ATOM 520 C C . ALA A 1 69 ? -20.037 2.616 11.508 1.00 94.69 69 ALA A C 1
ATOM 522 O O . ALA A 1 69 ? -21.090 2.133 11.915 1.00 94.69 69 ALA A O 1
ATOM 523 N N . ILE A 1 70 ? -18.987 1.856 11.179 1.00 93.44 70 ILE A N 1
ATOM 524 C CA . ILE A 1 70 ? -19.000 0.384 11.248 1.00 93.44 70 ILE A CA 1
ATOM 525 C C . ILE A 1 70 ? -19.280 -0.133 12.667 1.00 93.44 70 ILE A C 1
ATOM 527 O O . ILE A 1 70 ? -20.005 -1.107 12.831 1.00 93.44 70 ILE A O 1
ATOM 531 N N . THR A 1 71 ? -18.795 0.571 13.692 1.00 95.00 71 THR A N 1
ATOM 532 C CA . THR A 1 71 ? -19.047 0.259 15.109 1.00 95.00 71 THR A CA 1
ATOM 533 C C . THR A 1 71 ? -20.518 0.405 15.504 1.00 95.00 71 THR A C 1
ATOM 535 O O . THR A 1 71 ? -20.935 -0.153 16.511 1.00 95.00 71 THR A O 1
ATOM 538 N N . MET A 1 72 ? -21.325 1.123 14.712 1.00 95.44 72 MET A N 1
ATOM 539 C CA . MET A 1 72 ? -22.768 1.255 14.937 1.00 95.44 72 MET A CA 1
ATOM 540 C C . MET A 1 72 ? -23.566 0.101 14.320 1.00 95.44 72 MET A C 1
ATOM 542 O O . MET A 1 72 ? -24.752 -0.034 14.604 1.00 95.44 72 MET A O 1
ATOM 546 N N . MET A 1 73 ? -22.960 -0.747 13.481 1.00 95.12 73 MET A N 1
ATOM 547 C CA . MET A 1 73 ? -23.634 -1.941 12.971 1.00 95.12 73 MET A CA 1
ATOM 548 C C . MET A 1 73 ? -23.812 -2.969 14.089 1.00 95.12 73 MET A C 1
ATOM 550 O O . MET A 1 73 ? -22.893 -3.230 14.862 1.00 95.12 73 MET A O 1
ATOM 554 N N . LYS A 1 74 ? -24.969 -3.643 14.120 1.00 93.19 74 LYS A N 1
ATOM 555 C CA . LYS A 1 74 ? -25.330 -4.563 15.212 1.00 93.19 74 LYS A CA 1
ATOM 556 C C . LYS A 1 74 ? -24.313 -5.690 15.435 1.00 93.19 74 LYS A C 1
ATOM 558 O O . LYS A 1 74 ? -24.061 -6.080 16.566 1.00 93.19 74 LYS A O 1
ATOM 563 N N . VAL A 1 75 ? -23.713 -6.201 14.361 1.00 93.56 75 VAL A N 1
ATOM 564 C CA . VAL A 1 75 ? -22.706 -7.276 14.418 1.00 93.56 75 VAL A CA 1
ATOM 565 C C . VAL A 1 75 ? -21.371 -6.824 15.031 1.00 93.56 75 VAL A C 1
ATOM 567 O O . VAL A 1 75 ? -20.616 -7.665 15.516 1.00 93.56 75 VAL A O 1
ATOM 570 N N . TYR A 1 76 ? -21.097 -5.515 15.051 1.00 95.00 76 TYR A N 1
ATOM 571 C CA . TYR A 1 76 ? -19.836 -4.940 15.521 1.00 95.00 76 TYR A CA 1
ATOM 572 C C . TYR A 1 76 ? -19.974 -4.065 16.774 1.00 95.00 76 TYR A C 1
ATOM 574 O O . TYR A 1 76 ? -18.987 -3.488 17.214 1.00 95.00 76 TYR A O 1
ATOM 582 N N . GLU A 1 77 ? -21.166 -3.991 17.374 1.00 93.62 77 GLU A N 1
ATOM 583 C CA . GLU A 1 77 ? -21.484 -3.054 18.466 1.00 93.62 77 GLU A CA 1
ATOM 584 C C . GLU A 1 77 ? -20.607 -3.213 19.719 1.00 93.62 77 GLU A C 1
ATOM 586 O O . GLU A 1 77 ? -20.476 -2.283 20.509 1.00 93.62 77 GLU A O 1
ATOM 591 N N . ASN A 1 78 ? -20.012 -4.396 19.900 1.00 94.69 78 ASN A N 1
ATOM 592 C CA . ASN A 1 78 ? -19.168 -4.725 21.046 1.00 94.69 78 ASN A CA 1
ATOM 593 C C . ASN A 1 78 ? -17.666 -4.669 20.723 1.00 94.69 78 ASN A C 1
ATOM 595 O O . ASN A 1 78 ? -16.864 -5.023 21.580 1.00 94.69 78 ASN A O 1
ATOM 599 N N . TYR A 1 79 ? -17.280 -4.242 19.516 1.00 94.88 79 TYR A N 1
ATOM 600 C CA . TYR A 1 79 ? -15.878 -4.074 19.135 1.00 94.88 79 TYR A CA 1
ATOM 601 C C . TYR A 1 79 ? -15.517 -2.593 19.061 1.00 94.88 79 TYR A C 1
ATOM 603 O O . TYR A 1 79 ? -16.271 -1.764 18.543 1.00 94.88 79 TYR A O 1
ATOM 611 N N . SER A 1 80 ? -14.320 -2.266 19.530 1.00 93.75 80 SER A N 1
ATOM 612 C CA . SER A 1 80 ? -13.703 -0.962 19.305 1.00 93.75 80 SER A CA 1
ATOM 613 C C . SER A 1 80 ? -13.294 -0.778 17.840 1.00 93.75 80 SER A C 1
ATOM 615 O O . SER A 1 80 ? -13.137 -1.731 17.071 1.00 93.75 80 SER A O 1
ATOM 617 N N . PHE A 1 81 ? -13.078 0.476 17.442 1.00 92.56 81 PHE A N 1
ATOM 618 C CA . PHE A 1 81 ? -12.591 0.796 16.101 1.00 92.56 81 PHE A CA 1
ATOM 619 C C . PHE A 1 81 ? -11.223 0.150 15.828 1.00 92.56 81 PHE A C 1
ATOM 621 O O . PHE A 1 81 ? -10.972 -0.366 14.738 1.00 92.56 81 PHE A O 1
ATOM 628 N N . GLU A 1 82 ? -10.348 0.140 16.829 1.00 91.06 82 GLU A N 1
ATOM 629 C CA . GLU A 1 82 ? -9.002 -0.412 16.751 1.00 91.06 82 GLU A CA 1
ATOM 630 C C . GLU A 1 82 ? -9.015 -1.930 16.568 1.00 91.06 82 GLU A C 1
ATOM 632 O O . GLU A 1 82 ? -8.246 -2.442 15.754 1.00 91.06 82 GLU A O 1
ATOM 637 N N . GLU A 1 83 ? -9.902 -2.637 17.271 1.00 92.94 83 GLU A N 1
ATOM 638 C CA . GLU A 1 83 ? -10.094 -4.084 17.131 1.00 92.94 83 GLU A CA 1
ATOM 639 C C . GLU A 1 83 ? -10.577 -4.452 15.728 1.00 92.94 83 GLU A C 1
ATOM 641 O O . GLU A 1 83 ? -10.019 -5.349 15.094 1.00 92.94 83 GLU A O 1
ATOM 646 N N . LEU A 1 84 ? -11.562 -3.719 15.200 1.00 92.62 84 LEU A N 1
ATOM 647 C CA . LEU A 1 84 ? -12.050 -3.931 13.836 1.00 92.62 84 LEU A CA 1
ATOM 648 C C . LEU A 1 84 ? -10.946 -3.670 12.809 1.00 92.62 84 LEU A C 1
ATOM 650 O O . LEU A 1 84 ? -10.734 -4.494 11.922 1.00 92.62 84 LEU A O 1
ATOM 654 N N . ARG A 1 85 ? -10.184 -2.579 12.971 1.00 91.19 85 ARG A N 1
ATOM 655 C CA . ARG A 1 85 ? -9.034 -2.266 12.111 1.00 91.19 85 ARG A CA 1
ATOM 656 C C . ARG A 1 85 ? -7.970 -3.360 12.164 1.00 91.19 85 ARG A C 1
ATOM 658 O O . ARG A 1 85 ? -7.376 -3.681 11.138 1.00 91.19 85 ARG A O 1
ATOM 665 N N . PHE A 1 86 ? -7.707 -3.908 13.348 1.00 88.19 86 PHE A N 1
ATOM 666 C CA . PHE A 1 86 ? -6.735 -4.982 13.532 1.00 88.19 86 PHE A CA 1
ATOM 667 C C . PHE A 1 86 ? -7.185 -6.275 12.844 1.00 88.19 86 PHE A C 1
ATOM 669 O O . PHE A 1 86 ? -6.374 -6.957 12.218 1.00 88.19 86 PHE A O 1
ATOM 676 N N . ALA A 1 87 ? -8.478 -6.590 12.917 1.00 90.25 87 ALA A N 1
ATOM 677 C CA . ALA A 1 87 ? -9.047 -7.769 12.282 1.00 90.25 87 ALA A CA 1
ATOM 678 C C . ALA A 1 87 ? -9.228 -7.632 10.767 1.00 90.25 87 ALA A C 1
ATOM 680 O O . ALA A 1 87 ? -9.283 -8.649 10.084 1.00 90.25 87 ALA A O 1
ATOM 681 N N . SER A 1 88 ? -9.310 -6.408 10.238 1.00 85.38 88 SER A N 1
ATOM 682 C CA . SER A 1 88 ? -9.371 -6.124 8.805 1.00 85.38 88 SER A CA 1
ATOM 683 C C . SER A 1 88 ? -7.980 -5.748 8.269 1.00 85.38 88 SER A C 1
ATOM 685 O O . SER A 1 88 ? -7.702 -4.559 8.070 1.00 85.38 88 SER A O 1
ATOM 687 N N . PRO A 1 89 ? -7.065 -6.708 8.024 1.00 74.88 89 PRO A N 1
ATOM 688 C CA . PRO A 1 89 ? -5.791 -6.375 7.414 1.00 74.88 89 PRO A CA 1
ATOM 689 C C . PRO A 1 89 ? -6.064 -5.745 6.051 1.00 74.88 89 PRO A C 1
ATOM 691 O O . PRO A 1 89 ? -6.704 -6.356 5.192 1.00 74.88 89 PRO A O 1
ATOM 694 N N . THR A 1 90 ? -5.578 -4.518 5.849 1.00 70.81 90 THR A N 1
ATOM 695 C CA . THR A 1 90 ? -5.625 -3.867 4.540 1.00 70.81 90 THR A CA 1
ATOM 696 C C . THR A 1 90 ? -5.058 -4.848 3.519 1.00 70.81 90 THR A C 1
ATOM 698 O O . THR A 1 90 ? -3.948 -5.347 3.749 1.00 70.81 90 THR A O 1
ATOM 701 N N . PRO A 1 91 ? -5.778 -5.152 2.422 1.00 63.84 91 PRO A N 1
ATOM 702 C CA . PRO A 1 91 ? -5.256 -6.019 1.381 1.00 63.84 91 PRO A CA 1
ATOM 703 C C . PRO A 1 91 ? -3.857 -5.541 1.013 1.00 63.84 91 PRO A C 1
ATOM 705 O O . PRO A 1 91 ? -3.681 -4.410 0.548 1.00 63.84 91 PRO A O 1
ATOM 708 N N . LYS A 1 92 ? -2.843 -6.365 1.303 1.00 60.84 92 LYS A N 1
ATOM 709 C CA . LYS A 1 92 ? -1.469 -6.009 0.965 1.00 60.84 92 LYS A CA 1
ATOM 710 C C . LYS A 1 92 ? -1.446 -5.833 -0.542 1.00 60.84 92 LYS A C 1
ATOM 712 O O . LYS A 1 92 ? -1.833 -6.742 -1.276 1.00 60.84 92 LYS A O 1
ATOM 717 N N . ARG A 1 93 ? -1.026 -4.655 -1.007 1.00 62.03 93 ARG A N 1
ATOM 718 C CA . ARG A 1 93 ? -0.686 -4.477 -2.416 1.00 62.03 93 ARG A CA 1
ATOM 719 C C . ARG A 1 93 ? 0.354 -5.554 -2.718 1.00 62.03 93 ARG A C 1
ATOM 721 O O . ARG A 1 93 ? 1.428 -5.549 -2.131 1.00 62.03 93 ARG A O 1
ATOM 728 N N . LEU A 1 94 ? -0.011 -6.522 -3.558 1.00 73.50 94 LEU A N 1
ATOM 729 C CA . LEU A 1 94 ? 0.844 -7.670 -3.877 1.00 73.50 94 LEU A CA 1
ATOM 730 C C . LEU A 1 94 ? 2.128 -7.238 -4.607 1.00 73.50 94 LEU A C 1
ATOM 732 O O . LEU A 1 94 ? 3.066 -8.016 -4.711 1.00 73.50 94 LEU A O 1
ATOM 736 N N . SER A 1 95 ? 2.172 -5.991 -5.081 1.00 83.94 95 SER A N 1
ATOM 737 C CA . SER A 1 95 ? 3.329 -5.349 -5.688 1.00 83.94 95 SER A CA 1
ATOM 738 C C . SER A 1 95 ? 3.351 -3.852 -5.364 1.00 83.94 95 SER A C 1
ATOM 740 O O . SER A 1 95 ? 2.306 -3.195 -5.387 1.00 83.94 95 SER A O 1
ATOM 742 N N . GLU A 1 96 ? 4.536 -3.306 -5.116 1.00 92.38 96 GLU A N 1
ATOM 743 C CA . GLU A 1 96 ? 4.782 -1.885 -4.861 1.00 92.38 96 GLU A CA 1
ATOM 744 C C . GLU A 1 96 ? 5.313 -1.219 -6.140 1.00 92.38 96 GLU A C 1
ATOM 746 O O . GLU A 1 96 ? 6.305 -1.671 -6.706 1.00 92.38 96 GLU A O 1
ATOM 751 N N . ASN A 1 97 ? 4.650 -0.165 -6.627 1.00 93.06 97 ASN A N 1
ATOM 752 C CA . ASN A 1 97 ? 5.103 0.557 -7.822 1.00 93.06 97 ASN A CA 1
ATOM 753 C C . ASN A 1 97 ? 6.292 1.467 -7.496 1.00 93.06 97 ASN A C 1
ATOM 755 O O . ASN A 1 97 ? 6.310 2.113 -6.447 1.00 93.06 97 ASN A O 1
ATOM 759 N N . MET A 1 98 ? 7.246 1.562 -8.421 1.00 95.38 98 MET A N 1
ATOM 760 C CA . MET A 1 98 ? 8.394 2.462 -8.304 1.00 95.38 98 MET A CA 1
ATOM 761 C C . MET A 1 98 ? 8.158 3.792 -9.022 1.00 95.38 98 MET A C 1
ATOM 763 O O . MET A 1 98 ? 7.448 3.869 -10.025 1.00 95.38 98 MET A O 1
ATOM 767 N N . LEU A 1 99 ? 8.813 4.844 -8.532 1.00 95.69 99 LEU A N 1
ATOM 768 C CA . LEU A 1 99 ? 8.861 6.143 -9.196 1.00 95.69 99 LEU A CA 1
ATOM 769 C C . LEU A 1 99 ? 9.941 6.126 -10.277 1.00 95.69 99 LEU A C 1
ATOM 771 O O . LEU A 1 99 ? 11.125 5.988 -9.965 1.00 95.69 99 LEU A O 1
ATOM 775 N N . ILE A 1 100 ? 9.538 6.297 -11.535 1.00 96.75 100 ILE A N 1
ATOM 776 C CA . ILE A 1 100 ? 10.443 6.253 -12.687 1.00 96.75 100 ILE A CA 1
ATOM 777 C C . ILE A 1 100 ? 10.837 7.663 -13.123 1.00 96.75 100 ILE A C 1
ATOM 779 O O . ILE A 1 100 ? 9.990 8.541 -13.279 1.00 96.75 100 ILE A O 1
ATOM 783 N N . ARG A 1 101 ? 12.132 7.863 -13.364 1.00 96.44 101 ARG A N 1
ATOM 784 C CA . ARG A 1 101 ? 12.715 9.069 -13.954 1.00 96.44 101 ARG A CA 1
ATOM 785 C C . ARG A 1 101 ? 13.468 8.692 -15.227 1.00 96.44 101 ARG A C 1
ATOM 787 O O . ARG A 1 101 ? 14.275 7.770 -15.203 1.00 96.44 101 ARG A O 1
ATOM 794 N N . VAL A 1 102 ? 13.210 9.410 -16.317 1.00 95.69 102 VAL A N 1
ATOM 795 C CA . VAL A 1 102 ? 13.957 9.282 -17.578 1.00 95.69 102 VAL A CA 1
ATOM 796 C C . VAL A 1 102 ? 15.205 10.166 -17.543 1.00 95.69 102 VAL A C 1
ATOM 798 O O . VAL A 1 102 ? 15.142 11.289 -17.041 1.00 95.69 102 VAL A O 1
ATOM 801 N N . ASN A 1 103 ? 16.322 9.665 -18.075 1.00 95.69 103 ASN A N 1
ATOM 802 C CA . ASN A 1 103 ? 17.614 10.365 -18.068 1.00 95.69 103 ASN A CA 1
ATOM 803 C C . ASN A 1 103 ? 17.988 10.998 -19.427 1.00 95.69 103 ASN A C 1
ATOM 805 O O . ASN A 1 103 ? 19.032 11.630 -19.537 1.00 95.69 103 ASN A O 1
ATOM 809 N N . ASN A 1 104 ? 17.136 10.873 -20.455 1.00 92.75 104 ASN A N 1
ATOM 810 C CA . ASN A 1 104 ? 17.326 11.401 -21.823 1.00 92.75 104 ASN A CA 1
ATOM 811 C C . ASN A 1 104 ? 18.563 10.877 -22.585 1.00 92.75 104 ASN A C 1
ATOM 813 O O . ASN A 1 104 ? 18.881 11.378 -23.658 1.00 92.75 104 ASN A O 1
ATOM 817 N N . ASP A 1 105 ? 19.211 9.834 -22.076 1.00 95.31 105 ASP A N 1
ATOM 818 C CA . ASP A 1 105 ? 20.330 9.109 -22.693 1.00 95.31 105 ASP A CA 1
ATOM 819 C C . ASP A 1 105 ? 19.951 7.660 -23.072 1.00 95.31 105 ASP A C 1
ATOM 821 O O . ASP A 1 105 ? 20.804 6.846 -23.416 1.00 95.31 105 ASP A O 1
ATOM 825 N N . GLY A 1 106 ? 18.656 7.330 -22.992 1.00 90.94 106 GLY A N 1
ATOM 826 C CA . GLY A 1 106 ? 18.128 5.976 -23.172 1.00 90.94 106 GLY A CA 1
ATOM 827 C C . GLY A 1 106 ? 18.018 5.160 -21.879 1.00 90.94 106 GLY A C 1
ATOM 828 O O . GLY A 1 106 ? 17.504 4.044 -21.922 1.00 90.94 106 GLY A O 1
ATOM 829 N N . THR A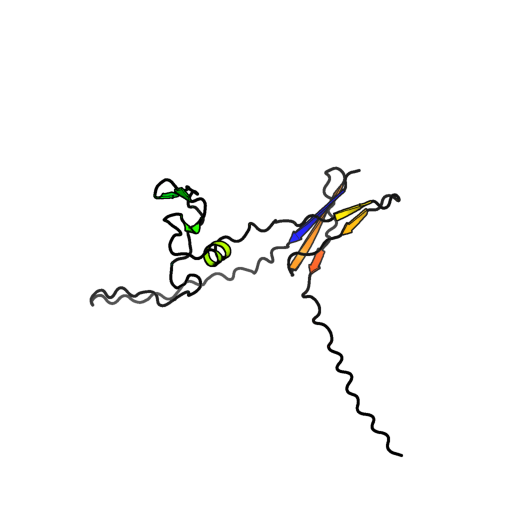 1 107 ? 18.435 5.702 -20.730 1.00 94.81 107 THR A N 1
ATOM 830 C CA . THR A 1 107 ? 18.354 5.028 -19.426 1.00 94.81 107 THR A CA 1
ATOM 831 C C . THR A 1 107 ? 17.245 5.587 -18.526 1.00 94.81 107 THR A C 1
ATOM 833 O O . THR A 1 107 ? 16.700 6.679 -18.741 1.00 94.81 107 THR A O 1
ATOM 836 N N . TYR A 1 108 ? 16.894 4.804 -17.502 1.00 95.12 108 TYR A N 1
ATOM 837 C CA . TYR A 1 108 ? 15.825 5.101 -16.551 1.00 95.12 108 TYR A CA 1
ATOM 838 C C . TYR A 1 108 ? 16.290 4.825 -15.121 1.00 95.12 108 TYR A C 1
ATOM 840 O O . TYR A 1 108 ? 16.955 3.826 -14.856 1.00 95.12 108 TYR A O 1
ATOM 848 N N . CYS A 1 109 ? 15.878 5.681 -14.190 1.00 95.50 109 CYS A N 1
ATOM 849 C CA . CYS A 1 109 ? 16.084 5.506 -12.757 1.00 95.50 109 CYS A CA 1
ATOM 850 C C . CYS A 1 109 ? 14.758 5.155 -12.082 1.00 95.50 109 CYS A C 1
ATOM 852 O O . CYS A 1 109 ? 13.787 5.902 -12.208 1.00 95.50 109 CYS A O 1
ATOM 854 N N . ALA A 1 110 ? 14.731 4.065 -11.319 1.00 96.25 110 ALA A N 1
ATOM 855 C CA . ALA A 1 110 ? 13.586 3.671 -10.507 1.00 96.25 110 ALA A CA 1
ATOM 856 C C . ALA A 1 110 ? 13.893 3.902 -9.020 1.00 96.25 110 ALA A C 1
ATOM 858 O O . ALA A 1 110 ? 14.893 3.405 -8.509 1.00 96.25 110 ALA A O 1
ATOM 859 N N . ASN A 1 111 ? 13.045 4.668 -8.332 1.00 95.69 111 ASN A N 1
ATOM 860 C CA . ASN A 1 111 ? 13.159 4.924 -6.896 1.00 95.69 111 ASN A CA 1
ATOM 861 C C . ASN A 1 111 ? 12.015 4.233 -6.157 1.00 95.69 111 ASN A C 1
ATOM 863 O O . ASN A 1 111 ? 10.853 4.331 -6.559 1.00 95.69 111 ASN A O 1
ATOM 867 N N . TRP A 1 112 ? 12.348 3.561 -5.060 1.00 94.69 112 TRP A N 1
ATOM 868 C CA . TRP A 1 112 ? 11.406 2.789 -4.263 1.00 94.69 112 TRP A CA 1
ATOM 869 C C . TRP A 1 112 ? 11.740 2.910 -2.779 1.00 94.69 112 TRP A C 1
ATOM 871 O O . TRP A 1 112 ? 12.893 2.743 -2.382 1.00 94.69 112 TRP A O 1
ATOM 881 N N . THR A 1 113 ? 10.716 3.176 -1.971 1.00 93.75 113 THR A N 1
ATOM 882 C CA . THR A 1 113 ? 10.790 3.107 -0.511 1.00 93.75 113 THR A CA 1
ATOM 883 C C . THR A 1 113 ? 10.017 1.866 -0.069 1.00 93.75 113 THR A C 1
ATOM 885 O O . THR A 1 113 ? 8.790 1.881 -0.179 1.00 93.75 113 THR A O 1
ATOM 888 N N . PRO A 1 114 ? 10.688 0.802 0.406 1.00 91.56 114 PRO A N 1
ATOM 889 C CA . PRO A 1 114 ? 10.016 -0.435 0.787 1.00 91.56 114 PRO A CA 1
ATOM 890 C C . PRO A 1 114 ? 9.068 -0.224 1.967 1.00 91.56 114 PRO A C 1
ATOM 892 O O . PRO A 1 114 ? 9.460 0.344 2.987 1.00 91.56 114 PRO A O 1
ATOM 895 N N . GLY A 1 115 ? 7.838 -0.736 1.857 1.00 86.81 115 GLY A N 1
ATOM 896 C CA . GLY A 1 115 ? 6.864 -0.697 2.953 1.00 86.81 115 GLY A CA 1
ATOM 897 C C . GLY A 1 115 ? 7.169 -1.672 4.098 1.00 86.81 115 GLY A C 1
ATOM 898 O O . GLY A 1 115 ? 6.683 -1.488 5.215 1.00 86.81 115 GLY A O 1
ATOM 899 N N . ALA A 1 116 ? 7.966 -2.713 3.838 1.00 87.75 116 ALA A N 1
ATOM 900 C CA . ALA A 1 116 ? 8.353 -3.712 4.829 1.00 87.75 116 ALA A CA 1
ATOM 901 C C . ALA A 1 116 ? 9.695 -4.384 4.503 1.00 87.75 116 ALA A C 1
ATOM 903 O O . ALA A 1 116 ? 10.059 -4.556 3.337 1.00 87.75 116 ALA A O 1
ATOM 904 N N . ILE A 1 117 ? 10.380 -4.848 5.552 1.00 90.31 117 ILE A N 1
ATOM 905 C CA . ILE A 1 117 ? 11.519 -5.771 5.462 1.00 90.31 117 ILE A CA 1
ATOM 906 C C . ILE A 1 117 ? 11.130 -7.078 4.764 1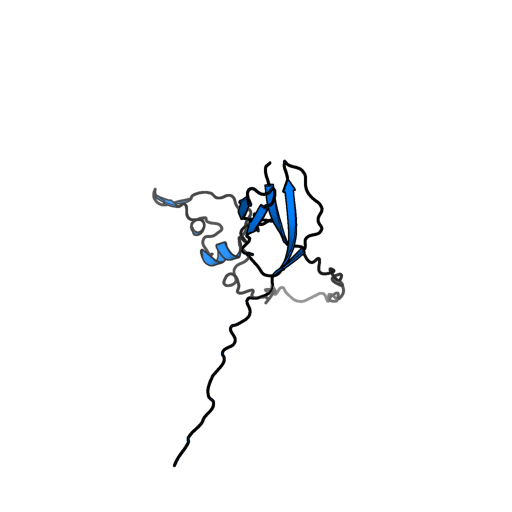.00 90.31 117 ILE A C 1
ATOM 908 O O . ILE A 1 117 ? 10.043 -7.615 4.982 1.00 90.31 117 ILE A O 1
ATOM 912 N N . GLY A 1 118 ? 12.028 -7.608 3.932 1.00 91.12 118 GLY A N 1
ATOM 913 C CA . GLY A 1 118 ? 11.757 -8.812 3.148 1.00 91.12 118 GLY A CA 1
ATOM 914 C C . GLY A 1 118 ? 12.623 -8.949 1.899 1.00 91.12 118 GLY A C 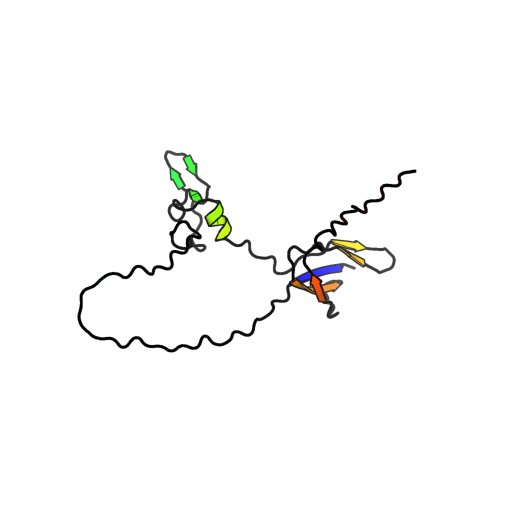1
ATOM 915 O O . GLY A 1 118 ? 13.447 -8.090 1.589 1.00 91.12 118 GLY A O 1
ATOM 916 N N . LEU A 1 119 ? 12.437 -10.061 1.190 1.00 93.44 119 LEU A N 1
ATOM 917 C CA . LEU A 1 119 ? 13.010 -10.284 -0.135 1.00 93.44 119 LEU A CA 1
ATOM 918 C C . LEU A 1 119 ? 11.974 -9.894 -1.189 1.00 93.44 119 LEU A C 1
ATOM 920 O O . LEU A 1 119 ? 10.817 -10.297 -1.075 1.00 93.44 119 LEU A O 1
ATOM 924 N N . TYR A 1 120 ? 12.387 -9.131 -2.195 1.00 94.12 120 TYR A N 1
ATOM 925 C CA . TYR A 1 120 ? 11.530 -8.677 -3.284 1.00 94.12 120 TYR A CA 1
ATOM 926 C C . TYR A 1 120 ? 12.171 -8.995 -4.629 1.00 94.12 120 TYR A C 1
ATOM 928 O O . TYR A 1 120 ? 13.379 -8.834 -4.781 1.00 94.12 120 TYR A O 1
ATOM 936 N N . THR A 1 121 ? 11.358 -9.375 -5.608 1.00 94.31 121 THR A N 1
ATOM 937 C CA . THR A 1 121 ? 11.754 -9.447 -7.017 1.00 94.31 121 THR A CA 1
ATOM 938 C C . THR A 1 121 ? 11.312 -8.168 -7.720 1.00 94.31 121 THR A C 1
ATOM 940 O O . THR A 1 121 ? 10.183 -7.705 -7.535 1.00 94.31 121 THR A O 1
ATOM 943 N N . ILE A 1 122 ? 12.194 -7.572 -8.515 1.00 95.50 122 ILE A N 1
ATOM 944 C CA . ILE A 1 122 ? 11.923 -6.357 -9.277 1.00 95.50 122 ILE A CA 1
ATOM 945 C C . ILE A 1 122 ? 11.524 -6.752 -10.692 1.00 95.50 122 ILE A C 1
ATOM 947 O O . ILE A 1 122 ? 12.316 -7.316 -11.441 1.00 95.50 122 ILE A O 1
ATOM 951 N N . HIS A 1 123 ? 10.288 -6.434 -11.054 1.00 95.06 123 HIS A N 1
ATOM 952 C CA . HIS A 1 123 ? 9.759 -6.666 -12.389 1.00 95.06 123 HIS A CA 1
ATOM 953 C C . HIS A 1 123 ? 9.824 -5.362 -13.172 1.00 95.06 123 HIS A C 1
ATOM 955 O O . HIS A 1 123 ? 9.296 -4.339 -12.724 1.00 95.06 123 HIS A O 1
ATOM 961 N N . VAL A 1 124 ? 10.444 -5.416 -14.346 1.00 95.50 124 VAL A N 1
ATOM 962 C CA . VAL A 1 124 ? 10.549 -4.291 -15.274 1.00 95.50 124 VAL A CA 1
ATOM 963 C C . VAL A 1 124 ? 9.671 -4.587 -16.483 1.00 95.50 124 VAL A C 1
ATOM 965 O O . VAL A 1 124 ? 9.688 -5.693 -17.017 1.00 95.50 124 VAL A O 1
ATOM 968 N N . THR A 1 125 ? 8.896 -3.604 -16.923 1.00 96.00 125 THR A N 1
ATOM 969 C CA . THR A 1 125 ? 8.061 -3.699 -18.120 1.00 96.00 125 THR A CA 1
ATOM 970 C C . THR A 1 125 ? 8.354 -2.513 -19.027 1.00 96.00 125 THR A C 1
ATOM 972 O O . THR A 1 125 ? 8.258 -1.364 -18.593 1.00 96.00 125 THR A O 1
ATOM 975 N N . ILE A 1 126 ? 8.710 -2.785 -20.283 1.00 95.19 126 ILE A N 1
ATOM 976 C CA . ILE A 1 126 ? 8.993 -1.766 -21.301 1.00 95.19 126 ILE A CA 1
ATOM 977 C C . ILE A 1 126 ? 8.002 -1.953 -22.444 1.00 95.19 126 ILE A C 1
ATOM 979 O O . ILE A 1 126 ? 7.916 -3.035 -23.014 1.00 95.19 126 ILE A O 1
ATOM 983 N N . ASP A 1 127 ? 7.218 -0.917 -22.745 1.00 94.75 127 ASP A N 1
ATOM 984 C CA . ASP A 1 127 ? 6.182 -0.930 -23.790 1.00 94.75 127 ASP A CA 1
ATOM 985 C C . ASP A 1 127 ? 5.213 -2.134 -23.691 1.00 94.75 127 ASP A C 1
ATOM 987 O O . ASP A 1 127 ? 4.690 -2.630 -24.685 1.00 94.75 127 ASP A O 1
ATOM 991 N N . GLY A 1 128 ? 4.951 -2.597 -22.462 1.00 93.19 128 GLY A N 1
ATOM 992 C CA . GLY A 1 128 ? 4.070 -3.736 -22.173 1.00 93.19 128 GLY A CA 1
ATOM 993 C C . GLY A 1 128 ? 4.750 -5.109 -22.197 1.00 93.19 128 GLY A C 1
ATOM 994 O O . GLY A 1 128 ? 4.097 -6.105 -21.897 1.00 93.19 128 GLY A O 1
ATOM 995 N N . ILE A 1 129 ? 6.047 -5.175 -22.502 1.00 95.00 129 ILE A N 1
ATOM 996 C CA . ILE A 1 129 ? 6.834 -6.409 -22.504 1.00 95.00 129 ILE A CA 1
ATOM 997 C C . ILE A 1 129 ? 7.545 -6.547 -21.161 1.00 95.00 129 ILE A C 1
ATOM 999 O O . ILE A 1 129 ? 8.291 -5.657 -20.746 1.00 95.00 129 ILE A O 1
ATOM 1003 N N . GLU A 1 130 ? 7.298 -7.656 -20.469 1.00 92.56 130 GLU A N 1
ATOM 1004 C CA . GLU A 1 130 ? 7.980 -7.983 -19.220 1.00 92.56 130 GLU A CA 1
ATOM 1005 C C . GLU A 1 130 ? 9.420 -8.422 -19.500 1.00 92.56 130 GLU A C 1
ATOM 1007 O O . GLU A 1 130 ? 9.679 -9.258 -20.365 1.00 92.56 130 GLU A O 1
ATOM 1012 N N . ILE A 1 131 ? 10.358 -7.822 -18.775 1.00 93.00 131 ILE A N 1
ATOM 1013 C CA . ILE A 1 131 ? 11.781 -8.116 -18.878 1.00 93.00 131 ILE A CA 1
ATOM 1014 C C . ILE A 1 131 ? 12.142 -9.076 -17.749 1.00 93.00 131 ILE A C 1
ATOM 1016 O O . ILE A 1 131 ? 12.097 -8.706 -16.573 1.00 93.00 131 ILE A O 1
ATOM 1020 N N . ASP A 1 132 ? 12.526 -10.297 -18.109 1.00 87.75 132 ASP A N 1
ATOM 1021 C CA . ASP A 1 132 ? 13.041 -11.273 -17.153 1.00 87.75 132 ASP A CA 1
ATOM 1022 C C . ASP A 1 132 ? 14.525 -11.008 -16.879 1.00 87.75 132 ASP A C 1
ATOM 1024 O O . ASP A 1 132 ? 15.413 -11.448 -17.607 1.00 87.75 132 ASP A O 1
ATOM 1028 N N . ALA A 1 133 ? 14.783 -10.205 -15.849 1.00 84.31 133 ALA A N 1
ATOM 1029 C CA . ALA A 1 133 ? 16.131 -9.822 -15.437 1.00 84.31 133 ALA A CA 1
ATOM 1030 C C . ALA A 1 133 ? 16.572 -10.477 -14.116 1.00 84.31 133 ALA A C 1
ATOM 1032 O O . ALA A 1 133 ? 17.688 -10.227 -13.665 1.00 84.31 133 ALA A O 1
ATOM 1033 N N . GLY A 1 134 ? 15.709 -11.275 -13.470 1.00 84.38 134 GLY A N 1
ATOM 1034 C CA . GLY A 1 134 ? 16.031 -11.953 -12.206 1.00 84.38 134 GLY A CA 1
ATOM 1035 C C . GLY A 1 134 ? 16.488 -11.018 -11.075 1.00 84.38 134 GLY A C 1
ATOM 1036 O O . GLY A 1 134 ? 17.310 -11.403 -10.247 1.00 84.38 134 GLY A O 1
ATOM 1037 N N . LEU A 1 135 ? 16.012 -9.769 -11.054 1.00 91.88 135 LEU A N 1
ATOM 1038 C CA . LEU A 1 135 ? 16.475 -8.755 -10.106 1.00 91.88 135 LEU A CA 1
ATOM 1039 C C . LEU A 1 135 ? 15.862 -8.988 -8.721 1.00 91.88 135 LEU A C 1
ATOM 1041 O O . LEU A 1 135 ? 14.660 -8.817 -8.542 1.00 91.88 135 LEU A O 1
ATOM 1045 N N . GLU A 1 136 ? 16.684 -9.320 -7.727 1.00 94.12 136 GLU A N 1
ATOM 1046 C CA . GLU A 1 136 ? 16.246 -9.521 -6.342 1.00 94.12 136 GLU A CA 1
ATOM 1047 C C . GLU A 1 136 ? 16.845 -8.483 -5.387 1.00 94.12 136 GLU A C 1
ATOM 1049 O O . GLU A 1 136 ? 18.030 -8.153 -5.441 1.00 94.12 136 GLU A O 1
ATOM 1054 N N . VAL A 1 137 ? 16.024 -7.986 -4.461 1.00 94.12 137 VAL A N 1
ATOM 1055 C CA . VAL A 1 137 ? 16.408 -6.986 -3.461 1.00 94.12 137 VAL A CA 1
ATOM 1056 C C . VAL A 1 137 ? 16.026 -7.476 -2.070 1.00 94.12 137 VAL A C 1
ATOM 1058 O O . VAL A 1 137 ? 14.856 -7.712 -1.769 1.00 94.12 137 VAL A O 1
ATOM 1061 N N . LYS A 1 138 ? 17.023 -7.600 -1.186 1.00 94.31 138 LYS A N 1
ATOM 1062 C CA . LYS A 1 138 ? 16.820 -7.915 0.233 1.00 94.31 138 LYS A CA 1
ATOM 1063 C C . LYS A 1 138 ? 16.770 -6.633 1.060 1.00 94.31 138 LYS A C 1
ATOM 1065 O O . LYS A 1 138 ? 17.804 -6.027 1.336 1.00 94.31 138 LYS A O 1
ATOM 1070 N N . VAL A 1 139 ? 15.577 -6.276 1.517 1.00 92.81 139 VAL A N 1
ATOM 1071 C CA . VAL A 1 139 ? 15.337 -5.173 2.450 1.00 92.81 139 VAL A CA 1
ATOM 1072 C C . VAL A 1 139 ? 15.591 -5.668 3.873 1.00 92.81 139 VAL A C 1
ATOM 1074 O O . VAL A 1 139 ? 14.975 -6.637 4.323 1.00 92.81 139 VAL A O 1
ATOM 1077 N N . LYS A 1 140 ? 16.523 -5.019 4.574 1.00 91.38 140 LYS A N 1
ATOM 1078 C CA . LYS A 1 140 ? 16.879 -5.309 5.971 1.00 91.38 140 LYS A CA 1
ATOM 1079 C C . LYS A 1 140 ? 16.331 -4.228 6.894 1.00 91.38 140 LYS A C 1
ATOM 1081 O O . LYS A 1 140 ? 15.964 -3.153 6.425 1.00 91.38 140 LYS A O 1
ATOM 1086 N N . ASP A 1 141 ? 16.310 -4.520 8.192 1.00 88.25 141 ASP A N 1
ATOM 1087 C CA . ASP A 1 141 ? 16.004 -3.511 9.199 1.00 88.25 141 ASP A CA 1
ATOM 1088 C C . ASP A 1 141 ? 16.914 -2.287 9.038 1.00 88.25 141 ASP A C 1
ATOM 1090 O O . ASP A 1 141 ? 18.101 -2.442 8.711 1.00 88.25 141 ASP A O 1
ATOM 1094 N N . PRO A 1 142 ? 16.381 -1.074 9.271 1.00 77.88 142 PRO A N 1
ATOM 1095 C CA . PRO A 1 142 ? 17.210 0.116 9.331 1.00 77.88 142 PRO A CA 1
ATOM 1096 C C . PRO A 1 142 ? 18.294 -0.106 10.387 1.00 77.88 142 PRO A C 1
ATOM 1098 O O . PRO A 1 142 ? 18.008 -0.527 11.511 1.00 77.88 142 PRO A O 1
ATOM 1101 N N . GLN A 1 143 ? 19.555 0.134 10.023 1.00 77.06 143 GLN A N 1
ATOM 1102 C CA . GLN A 1 143 ? 20.653 -0.002 10.973 1.00 77.06 143 GLN A CA 1
ATOM 1103 C C . GLN A 1 143 ? 20.393 0.952 12.137 1.00 77.06 143 GLN A C 1
ATOM 1105 O O . GLN A 1 143 ? 20.323 2.168 11.949 1.00 77.06 143 GLN A O 1
ATOM 1110 N N . LYS A 1 144 ? 20.207 0.391 13.336 1.00 64.69 144 LYS A N 1
ATOM 1111 C CA . LYS A 1 144 ? 20.066 1.182 14.555 1.00 64.69 144 LYS A CA 1
ATOM 1112 C C . LYS A 1 144 ? 21.321 2.048 14.664 1.00 64.69 144 LYS A C 1
ATOM 1114 O O . LYS A 1 144 ? 22.426 1.509 14.600 1.00 64.69 144 LYS A O 1
ATOM 1119 N N . GLY A 1 145 ? 21.136 3.365 14.738 1.00 54.81 145 GLY A N 1
ATOM 1120 C CA . GLY A 1 145 ? 22.231 4.325 14.783 1.00 54.81 145 GLY A CA 1
ATOM 1121 C C . GLY A 1 145 ? 23.287 3.895 15.798 1.00 54.81 145 GLY A C 1
ATOM 1122 O O . GLY A 1 145 ? 22.974 3.555 16.935 1.00 54.81 145 GLY A O 1
ATOM 1123 N N . ILE A 1 146 ? 24.532 3.848 15.342 1.00 59.66 146 ILE A N 1
ATOM 1124 C CA . ILE A 1 146 ? 25.721 3.767 16.184 1.00 59.66 146 ILE A CA 1
ATOM 1125 C C . ILE A 1 146 ? 25.727 4.968 17.136 1.00 59.66 146 ILE A C 1
ATOM 1127 O O . ILE A 1 146 ? 26.148 6.059 16.759 1.00 59.66 146 ILE A O 1
ATOM 1131 N N . ASP A 1 147 ? 25.282 4.771 18.375 1.00 51.72 147 ASP A N 1
ATOM 1132 C CA . ASP A 1 147 ? 25.544 5.708 19.464 1.00 51.72 147 ASP A CA 1
ATOM 1133 C C . ASP A 1 147 ? 27.045 5.642 19.790 1.00 51.72 147 ASP A C 1
ATOM 1135 O O . ASP A 1 147 ? 27.485 4.908 20.677 1.00 51.72 147 ASP A O 1
ATOM 1139 N N . THR A 1 148 ? 27.880 6.374 19.049 1.00 44.16 148 THR A N 1
ATOM 1140 C CA . THR A 1 148 ? 29.268 6.605 19.463 1.00 44.16 148 THR A CA 1
ATOM 1141 C C . THR A 1 148 ? 29.256 7.520 20.683 1.00 44.16 148 THR A C 1
ATOM 1143 O O . THR A 1 148 ? 29.328 8.743 20.561 1.00 44.16 148 THR A O 1
ATOM 1146 N N . ASN A 1 149 ? 29.150 6.925 21.870 1.00 39.72 149 ASN A N 1
ATOM 1147 C CA . ASN A 1 149 ? 29.422 7.589 23.136 1.00 39.72 149 ASN A CA 1
ATOM 1148 C C . ASN A 1 149 ? 30.910 7.981 23.170 1.00 39.72 149 ASN A C 1
ATOM 1150 O O . ASN A 1 149 ? 31.782 7.169 23.480 1.00 39.72 149 ASN A O 1
ATOM 1154 N N . ARG A 1 150 ? 31.210 9.227 22.792 1.00 45.38 150 ARG A N 1
ATOM 1155 C CA . ARG A 1 150 ? 32.538 9.832 22.915 1.00 45.38 150 ARG A CA 1
ATOM 1156 C C . ARG A 1 150 ? 32.730 10.297 24.361 1.00 45.38 150 ARG A C 1
ATOM 1158 O O . ARG A 1 150 ? 32.694 11.488 24.632 1.00 45.38 150 ARG A O 1
ATOM 1165 N N . ASN A 1 151 ? 32.977 9.351 25.262 1.00 44.44 151 ASN A N 1
ATOM 1166 C CA . ASN A 1 151 ? 33.540 9.625 26.582 1.00 44.44 151 ASN A CA 1
ATOM 1167 C C . ASN A 1 151 ? 34.916 8.959 26.685 1.00 44.44 151 ASN A C 1
ATOM 1169 O O . ASN A 1 151 ? 35.071 7.902 27.289 1.00 44.44 151 ASN A O 1
ATOM 1173 N N . SER A 1 152 ? 35.931 9.587 26.090 1.00 44.38 152 SER A N 1
ATOM 1174 C CA . SER A 1 152 ? 37.319 9.376 26.502 1.00 44.38 152 SER A CA 1
ATOM 1175 C C . SER A 1 152 ? 37.709 10.524 27.424 1.00 44.38 152 SER A C 1
ATOM 1177 O O . SER A 1 152 ? 37.904 11.658 26.983 1.00 44.38 152 SER A O 1
ATOM 1179 N N . ALA A 1 153 ? 37.779 10.198 28.711 1.00 48.22 153 ALA A N 1
ATOM 1180 C CA . ALA A 1 153 ? 38.458 10.978 29.726 1.00 48.22 153 ALA A CA 1
ATOM 1181 C C . ALA A 1 153 ? 39.883 11.334 29.270 1.00 48.22 153 ALA A C 1
ATOM 1183 O O . ALA A 1 153 ? 40.598 10.501 28.715 1.00 48.22 153 ALA A O 1
ATOM 1184 N N . GLY A 1 154 ? 40.283 12.572 29.535 1.00 41.94 154 GLY A N 1
ATOM 1185 C CA . GLY A 1 154 ? 41.613 13.102 29.259 1.00 41.94 154 GLY A CA 1
ATOM 1186 C C . GLY A 1 154 ? 41.848 14.324 30.131 1.00 41.94 154 GLY A C 1
ATOM 1187 O O . GLY A 1 154 ? 41.891 15.448 29.654 1.00 41.94 154 GLY A O 1
ATOM 1188 N N . GLN A 1 155 ? 41.887 14.086 31.437 1.00 44.00 155 GLN A N 1
ATOM 1189 C CA . GLN A 1 155 ? 42.288 15.046 32.449 1.00 44.00 155 GLN A CA 1
ATOM 1190 C C . GLN A 1 155 ? 43.811 15.201 32.372 1.00 44.00 155 GLN A C 1
ATOM 1192 O O . GLN A 1 155 ? 44.533 14.293 32.769 1.00 44.00 155 GLN A O 1
ATOM 1197 N N . THR A 1 156 ? 44.305 16.329 31.862 1.00 39.88 156 THR A N 1
ATOM 1198 C CA . THR A 1 156 ? 45.703 16.742 32.047 1.00 39.88 156 THR A CA 1
ATOM 1199 C C . THR A 1 156 ? 45.743 17.851 33.089 1.00 39.88 156 THR A C 1
ATOM 1201 O O . THR A 1 156 ? 45.378 18.994 32.819 1.00 39.88 156 THR A O 1
ATOM 1204 N N . LYS A 1 157 ? 46.139 17.462 34.304 1.00 42.00 157 LYS A N 1
ATOM 1205 C CA . LYS A 1 157 ? 46.918 18.315 35.201 1.00 42.00 157 LYS A CA 1
ATOM 1206 C C . LYS A 1 157 ? 48.325 18.412 34.611 1.00 42.00 157 LYS A C 1
ATOM 1208 O O . LYS A 1 157 ? 48.898 17.367 34.317 1.00 42.00 157 LYS A O 1
ATOM 1213 N N . ASP A 1 158 ? 48.796 19.625 34.363 1.00 46.53 158 ASP A N 1
ATOM 1214 C CA . ASP A 1 158 ? 49.956 20.264 35.011 1.00 46.53 158 ASP A CA 1
ATOM 1215 C C . ASP A 1 158 ? 50.254 21.598 34.308 1.00 46.53 158 ASP A C 1
ATOM 1217 O O . ASP A 1 158 ? 50.226 21.637 33.055 1.00 46.53 158 ASP A O 1
#

Solvent-accessible surface area (backbone atoms only — not comparable to full-atom values): 10937 Å² total; per-residue (Å²): 138,52,75,50,43,33,41,29,68,56,79,78,78,71,80,76,73,79,82,77,83,82,81,84,80,84,82,79,90,87,80,81,92,70,87,76,72,78,88,70,78,54,60,85,53,82,60,51,72,84,80,80,86,82,70,81,90,64,74,38,76,56,93,91,41,76,43,79,54,69,51,65,26,83,94,32,58,90,46,53,72,66,50,52,51,66,73,52,70,74,79,71,72,74,52,46,77,42,52,75,43,79,67,90,78,89,50,74,48,75,48,75,81,78,93,62,70,43,45,25,38,49,45,40,29,51,73,86,44,76,50,92,72,85,40,73,46,78,44,65,78,79,78,76,76,83,79,78,79,86,78,78,88,78,87,76,88,131

InterPro domains:
  IPR013783 Immunoglobulin-like fold [G3DSA:2.60.40.10] (86-155)
  IPR014756 Immunoglobulin E-set [SSF81296] (57-132)
  IPR017868 Filamin/ABP280 repeat-like [PS50194] (38-131)